Protein AF-A0A5N8YXV0-F1 (afdb_monomer_lite)

Structure (mmCIF, N/CA/C/O backbone):
data_AF-A0A5N8YXV0-F1
#
_entry.id   AF-A0A5N8YXV0-F1
#
loop_
_atom_site.group_PDB
_atom_site.id
_atom_site.type_symbol
_atom_site.label_atom_id
_atom_site.label_alt_id
_atom_site.label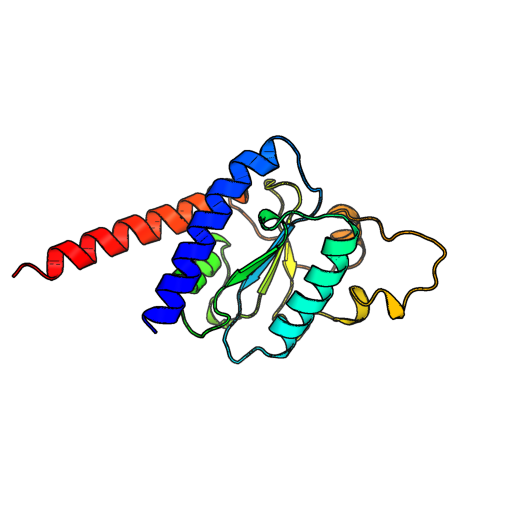_comp_id
_atom_site.label_asym_id
_atom_site.label_entity_id
_atom_site.label_seq_id
_atom_site.pdbx_PDB_ins_code
_atom_site.Cartn_x
_atom_site.Cartn_y
_atom_site.Cartn_z
_atom_site.occupancy
_atom_site.B_iso_or_equiv
_atom_site.auth_seq_id
_atom_site.auth_comp_id
_atom_site.auth_asym_id
_atom_site.auth_atom_id
_atom_site.pdbx_PDB_model_num
ATOM 1 N N . MET A 1 1 ? 22.202 0.377 0.403 1.00 57.47 1 MET A N 1
ATOM 2 C CA . MET A 1 1 ? 21.383 -0.497 1.280 1.00 57.47 1 MET A CA 1
ATOM 3 C C . MET A 1 1 ? 20.946 0.213 2.563 1.00 57.47 1 MET A C 1
ATOM 5 O O . MET A 1 1 ? 19.764 0.186 2.864 1.00 57.47 1 MET A O 1
ATOM 9 N N . VAL A 1 2 ? 21.846 0.886 3.300 1.00 72.75 2 VAL A N 1
ATOM 10 C CA . VAL A 1 2 ? 21.478 1.628 4.530 1.00 72.75 2 VAL A CA 1
ATOM 11 C C . VAL A 1 2 ? 20.529 2.801 4.242 1.00 72.75 2 VAL A C 1
ATOM 13 O O . VAL A 1 2 ? 19.517 2.938 4.919 1.00 72.75 2 VAL A O 1
ATOM 16 N N . GLU A 1 3 ? 20.796 3.585 3.195 1.00 81.88 3 GLU A N 1
ATOM 17 C CA . GLU A 1 3 ? 19.982 4.760 2.838 1.00 81.88 3 GLU A CA 1
ATOM 18 C C . GLU A 1 3 ? 18.549 4.401 2.417 1.00 81.88 3 GLU A C 1
ATOM 20 O O . GLU A 1 3 ? 17.603 5.015 2.900 1.00 81.88 3 GLU A O 1
ATOM 25 N N . ALA A 1 4 ? 18.373 3.359 1.594 1.00 83.81 4 ALA A N 1
ATOM 26 C CA . ALA A 1 4 ? 17.050 2.865 1.199 1.00 83.81 4 ALA A CA 1
ATOM 27 C C . ALA A 1 4 ? 16.217 2.436 2.417 1.00 83.81 4 ALA A C 1
ATOM 29 O O . ALA A 1 4 ? 15.026 2.727 2.497 1.00 83.81 4 ALA A O 1
ATOM 30 N N . ASN A 1 5 ? 16.861 1.794 3.397 1.00 86.94 5 ASN A N 1
ATOM 31 C CA . ASN A 1 5 ? 16.188 1.367 4.613 1.00 86.94 5 ASN A CA 1
ATOM 32 C C . ASN A 1 5 ? 15.789 2.530 5.526 1.00 86.94 5 ASN A C 1
ATOM 34 O O . ASN A 1 5 ? 14.693 2.506 6.074 1.00 86.94 5 ASN A O 1
ATOM 38 N N . ILE A 1 6 ? 16.654 3.536 5.687 1.00 88.19 6 ILE A N 1
ATOM 39 C CA . ILE A 1 6 ? 16.333 4.742 6.468 1.00 88.19 6 ILE A CA 1
ATOM 40 C C . ILE A 1 6 ? 15.167 5.484 5.817 1.00 88.19 6 ILE A C 1
ATOM 42 O O . ILE A 1 6 ? 14.183 5.785 6.483 1.00 88.19 6 ILE A O 1
ATOM 46 N N . HIS A 1 7 ? 15.240 5.698 4.503 1.00 90.56 7 HIS A N 1
ATOM 47 C CA . HIS A 1 7 ? 14.195 6.383 3.754 1.00 90.56 7 HIS A CA 1
ATOM 48 C C . HIS A 1 7 ? 12.832 5.684 3.876 1.00 90.56 7 HIS A C 1
ATOM 50 O O . HIS A 1 7 ? 11.808 6.331 4.102 1.00 90.56 7 HIS A O 1
ATOM 56 N N . ASP A 1 8 ? 12.801 4.358 3.734 1.00 93.25 8 ASP A N 1
ATOM 57 C CA . ASP A 1 8 ? 11.562 3.597 3.884 1.00 93.25 8 ASP A CA 1
ATOM 58 C C . ASP A 1 8 ? 11.071 3.559 5.337 1.00 93.25 8 ASP A C 1
ATOM 60 O O . ASP A 1 8 ? 9.863 3.597 5.563 1.00 93.25 8 ASP A O 1
ATOM 64 N N . LEU A 1 9 ? 11.970 3.550 6.325 1.00 92.12 9 LEU A N 1
ATOM 65 C CA . LEU A 1 9 ? 11.589 3.597 7.737 1.00 92.12 9 LEU A CA 1
ATOM 66 C C . LEU A 1 9 ? 10.961 4.944 8.104 1.00 92.12 9 LEU A C 1
ATOM 68 O O . LEU A 1 9 ? 9.891 4.970 8.710 1.00 92.12 9 LEU A O 1
ATOM 72 N N . ASP A 1 10 ? 11.571 6.054 7.692 1.00 92.81 10 ASP A N 1
ATOM 73 C CA . ASP A 1 10 ? 11.029 7.397 7.923 1.00 92.81 10 ASP A CA 1
ATOM 74 C C . ASP A 1 10 ? 9.647 7.549 7.281 1.00 92.81 10 ASP A C 1
ATOM 76 O O . ASP A 1 10 ? 8.718 8.093 7.886 1.00 92.81 10 ASP A O 1
ATOM 80 N N . LYS A 1 11 ? 9.484 7.006 6.070 1.00 94.50 11 LYS A N 1
ATOM 81 C CA . LYS A 1 11 ? 8.199 6.971 5.370 1.00 94.50 11 LYS A CA 1
ATOM 82 C C . LYS A 1 11 ? 7.164 6.135 6.120 1.00 94.50 11 LYS A C 1
ATOM 84 O O . LYS A 1 11 ? 6.033 6.591 6.261 1.00 94.50 11 LYS A O 1
ATOM 89 N N . LEU A 1 12 ? 7.536 4.955 6.620 1.00 93.88 12 LEU A N 1
ATOM 90 C CA . LEU A 1 12 ? 6.645 4.080 7.386 1.00 93.88 12 LEU A CA 1
ATOM 91 C C . LEU A 1 12 ? 6.187 4.749 8.691 1.00 93.88 12 LEU A C 1
ATOM 93 O O . LEU A 1 12 ? 4.996 4.750 8.995 1.00 93.88 12 LEU A O 1
ATOM 97 N N . LEU A 1 13 ? 7.105 5.385 9.423 1.00 92.31 13 LEU A N 1
ATOM 98 C CA . LEU A 1 13 ? 6.792 6.115 10.657 1.00 92.31 13 LEU A CA 1
ATOM 99 C C . LEU A 1 13 ? 5.916 7.344 10.398 1.00 92.31 13 LEU A C 1
ATOM 101 O O . LEU A 1 13 ? 5.007 7.635 11.175 1.00 92.31 13 LEU A O 1
ATOM 105 N N . LYS A 1 14 ? 6.177 8.082 9.312 1.00 93.38 14 LYS A N 1
ATOM 106 C CA . LYS A 1 14 ? 5.312 9.189 8.892 1.00 93.38 14 LYS A CA 1
ATOM 107 C C . LYS A 1 14 ? 3.917 8.677 8.554 1.00 93.38 14 LYS A C 1
ATOM 109 O O . LYS A 1 14 ? 2.937 9.247 9.020 1.00 93.38 14 LYS A O 1
ATOM 114 N N . TRP A 1 15 ? 3.841 7.600 7.779 1.00 93.38 15 TRP A N 1
ATOM 115 C CA . TRP A 1 15 ? 2.576 7.017 7.372 1.00 93.38 15 TRP A CA 1
ATOM 116 C C . TRP A 1 15 ? 1.748 6.587 8.580 1.00 93.38 15 TRP A C 1
ATOM 118 O O . TRP A 1 15 ? 0.612 7.029 8.693 1.00 93.38 15 TRP A O 1
ATOM 128 N N . GLN A 1 16 ? 2.336 5.860 9.538 1.00 90.88 16 GLN A N 1
ATOM 129 C CA . GLN A 1 16 ? 1.664 5.459 10.781 1.00 90.88 16 GLN A CA 1
ATOM 130 C C . GLN A 1 16 ? 1.020 6.642 11.518 1.00 90.88 16 GLN A C 1
ATOM 132 O O . GLN A 1 16 ? -0.133 6.554 11.927 1.00 90.88 16 GLN A O 1
ATOM 137 N N . LYS A 1 17 ? 1.735 7.766 11.654 1.00 90.50 17 LYS A N 1
ATOM 138 C CA . LYS A 1 17 ? 1.209 8.969 12.327 1.00 90.50 17 LYS A CA 1
ATOM 139 C C . LYS A 1 17 ? 0.003 9.573 11.607 1.00 90.50 17 LYS A C 1
ATOM 141 O O . LYS A 1 17 ? -0.864 10.169 12.244 1.00 90.50 17 LYS A O 1
ATOM 146 N N . GLU A 1 18 ? -0.038 9.462 10.283 1.00 89.88 18 GLU A N 1
ATOM 147 C CA . GLU A 1 18 ? -1.140 9.991 9.483 1.00 89.88 18 GLU A CA 1
ATOM 148 C C . GLU A 1 18 ? -2.373 9.079 9.509 1.00 89.88 18 GLU A C 1
ATOM 150 O O . GLU A 1 18 ? -3.483 9.603 9.448 1.00 89.88 18 GLU A O 1
ATOM 155 N N . ILE A 1 19 ? -2.209 7.763 9.715 1.00 87.88 19 ILE A N 1
ATOM 156 C CA . ILE A 1 19 ? -3.328 6.810 9.860 1.00 87.88 19 ILE A CA 1
ATOM 157 C C . ILE A 1 19 ? -4.285 7.260 10.967 1.00 87.88 19 ILE A C 1
ATOM 159 O O . ILE A 1 19 ? -5.484 7.369 10.732 1.00 87.88 19 ILE A O 1
ATOM 163 N N . ASP A 1 20 ? -3.771 7.602 12.152 1.00 83.69 20 ASP A N 1
ATOM 164 C CA . ASP A 1 20 ? -4.600 8.046 13.286 1.00 83.69 20 ASP A CA 1
ATOM 165 C C . ASP A 1 20 ? -5.391 9.328 12.984 1.0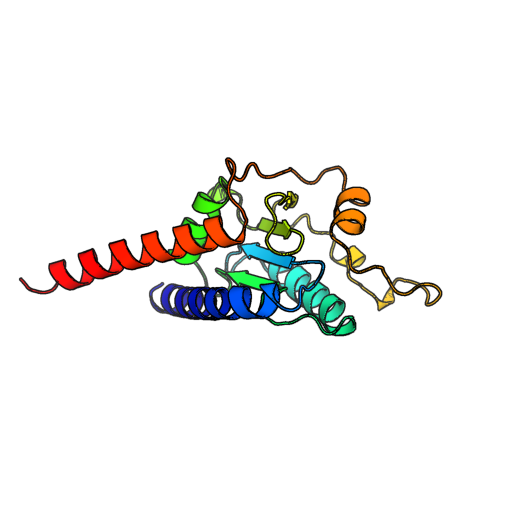0 83.69 20 ASP A C 1
ATOM 167 O O . ASP A 1 20 ? -6.475 9.563 13.528 1.00 83.69 20 ASP A O 1
ATOM 171 N N . THR A 1 21 ? -4.835 10.187 12.128 1.00 85.12 21 THR A N 1
ATOM 172 C CA . THR A 1 21 ? -5.498 11.417 11.688 1.00 85.12 21 THR A CA 1
ATOM 173 C C . THR A 1 21 ? -6.566 11.099 10.650 1.00 85.12 21 THR A C 1
ATOM 175 O O . THR A 1 21 ? -7.690 11.586 10.757 1.00 85.12 21 THR A O 1
ATOM 178 N N . GLU A 1 22 ? -6.250 10.239 9.687 1.00 85.69 22 GLU A N 1
ATOM 179 C CA . GLU A 1 22 ? -7.168 9.838 8.628 1.00 85.69 22 GLU A CA 1
ATOM 180 C C . GLU A 1 22 ? -8.338 8.995 9.144 1.00 85.69 22 GLU A C 1
ATOM 182 O O . GLU A 1 22 ? -9.454 9.144 8.661 1.00 85.69 22 GLU A O 1
ATOM 187 N N . LEU A 1 23 ? -8.154 8.189 10.190 1.00 83.19 23 LEU A N 1
ATOM 188 C CA . LEU A 1 23 ? -9.257 7.460 10.828 1.00 83.19 23 LEU A CA 1
ATOM 189 C C . LEU A 1 23 ? -10.362 8.392 11.365 1.00 83.19 23 LEU A C 1
ATOM 191 O O . LEU A 1 23 ? -11.499 7.953 11.533 1.00 83.19 23 LEU A O 1
ATOM 195 N N . LYS A 1 24 ? -10.066 9.680 11.601 1.00 85.69 24 LYS A N 1
ATOM 196 C CA . LYS A 1 24 ? -11.062 10.700 11.990 1.00 85.69 24 LYS A CA 1
ATOM 197 C C . LYS A 1 24 ? -11.812 11.285 10.795 1.00 85.69 24 LYS A C 1
ATOM 199 O O . LYS A 1 24 ? -12.958 11.701 10.950 1.00 85.69 24 LYS A O 1
ATOM 204 N N . GLN A 1 25 ? -11.177 11.327 9.625 1.00 86.56 25 GLN A N 1
ATOM 205 C CA . GLN A 1 25 ? -11.783 11.753 8.366 1.00 86.56 25 GLN A CA 1
ATOM 206 C C . GLN A 1 25 ? -11.370 10.792 7.239 1.00 86.56 25 GLN A C 1
ATOM 208 O O . GLN A 1 25 ? -10.455 11.094 6.470 1.00 86.56 25 GLN A O 1
ATOM 213 N N . PRO A 1 26 ? -12.031 9.625 7.157 1.00 85.62 26 PRO A N 1
ATOM 214 C CA . PRO A 1 26 ? -11.654 8.560 6.243 1.00 85.62 26 PRO A CA 1
ATOM 215 C C . PRO A 1 26 ? -11.650 8.956 4.773 1.00 85.62 26 PRO A C 1
ATOM 217 O O . PRO A 1 26 ? -12.674 9.391 4.240 1.00 85.62 26 PRO A O 1
ATOM 220 N N . PHE A 1 27 ? -10.545 8.683 4.085 1.00 90.06 27 PHE A N 1
ATOM 221 C CA . PHE A 1 27 ? -10.583 8.519 2.640 1.00 90.06 27 PHE A CA 1
ATOM 222 C C . PHE A 1 27 ? -11.083 7.094 2.296 1.00 90.06 27 PHE A C 1
ATOM 224 O O . PHE A 1 27 ? -10.840 6.146 3.051 1.00 90.06 27 PHE A O 1
ATOM 231 N N . PRO A 1 28 ? -11.838 6.902 1.201 1.00 89.38 28 PRO A N 1
ATOM 232 C CA . PRO A 1 28 ? -12.494 5.621 0.913 1.00 89.38 28 PRO A CA 1
ATOM 233 C C . PRO A 1 28 ? -11.598 4.557 0.255 1.00 89.38 28 PRO A C 1
ATOM 235 O O . PRO A 1 28 ? -12.032 3.408 0.121 1.00 89.38 28 PRO A O 1
ATOM 238 N N . LEU A 1 29 ? -10.388 4.912 -0.191 1.00 90.00 29 LEU A N 1
ATOM 239 C CA . LEU A 1 29 ? -9.516 4.021 -0.959 1.00 90.00 29 LEU A CA 1
ATOM 240 C C . LEU A 1 29 ? -8.036 4.251 -0.657 1.00 90.00 29 LEU A C 1
ATOM 242 O O . LEU A 1 29 ? -7.514 5.343 -0.859 1.00 90.00 29 LEU A O 1
ATOM 246 N N . HIS A 1 30 ? -7.340 3.184 -0.294 1.00 92.44 30 HIS A N 1
ATOM 247 C CA . HIS A 1 30 ? -5.934 3.227 0.075 1.00 92.44 30 HIS A CA 1
ATOM 248 C C . HIS A 1 30 ? -5.116 2.219 -0.701 1.00 92.44 30 HIS A C 1
ATOM 250 O O . HIS A 1 30 ? -5.619 1.148 -1.050 1.00 92.44 30 HIS A O 1
ATOM 256 N N . SER A 1 31 ? -3.832 2.520 -0.901 1.00 92.00 31 SER A N 1
ATOM 257 C CA . SER A 1 31 ? -2.913 1.587 -1.534 1.00 92.00 31 SER A CA 1
ATOM 258 C C . SER A 1 31 ? -1.478 1.643 -1.030 1.00 92.00 31 SER A C 1
ATOM 260 O O . SER A 1 31 ? -0.959 2.694 -0.653 1.00 92.00 31 SER A O 1
ATOM 262 N N . ILE A 1 32 ? -0.822 0.485 -1.093 1.00 93.38 32 ILE A N 1
ATOM 263 C CA . ILE A 1 32 ? 0.606 0.313 -0.835 1.00 93.38 32 ILE A CA 1
ATOM 264 C C . ILE A 1 32 ? 1.240 -0.304 -2.071 1.00 93.38 32 ILE A C 1
ATOM 266 O O . ILE A 1 32 ? 0.808 -1.359 -2.528 1.00 93.38 32 ILE A O 1
ATOM 270 N N . PHE A 1 33 ? 2.310 0.311 -2.556 1.00 93.31 33 PHE A N 1
ATOM 271 C CA . PHE A 1 33 ? 3.189 -0.273 -3.558 1.00 93.31 33 PHE A CA 1
ATOM 272 C C . PHE A 1 33 ? 4.435 -0.815 -2.863 1.00 93.31 33 PHE A C 1
ATOM 274 O O . PHE A 1 33 ? 5.193 -0.067 -2.248 1.00 93.31 33 PHE A O 1
ATOM 281 N N . LEU A 1 34 ? 4.655 -2.120 -2.952 1.00 93.62 34 LEU A N 1
ATOM 282 C CA . LEU A 1 34 ? 5.862 -2.788 -2.473 1.00 93.62 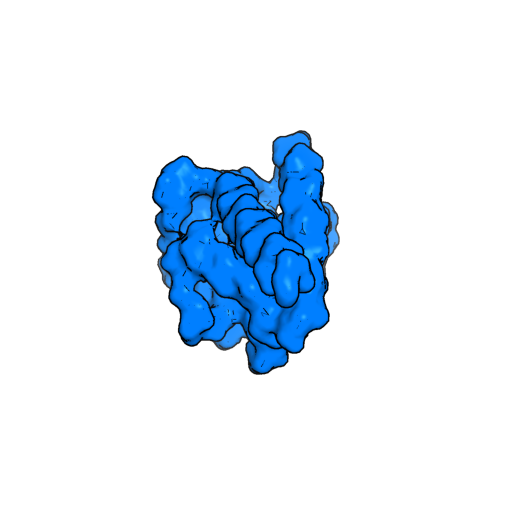34 LEU A CA 1
ATOM 283 C C . LEU A 1 34 ? 6.691 -3.132 -3.704 1.00 93.62 34 LEU A C 1
ATOM 285 O O . LEU A 1 34 ? 6.276 -3.976 -4.490 1.00 93.62 34 LEU A O 1
ATOM 289 N N . VAL A 1 35 ? 7.813 -2.451 -3.927 1.00 92.62 35 VAL A N 1
ATOM 290 C CA . VAL A 1 35 ? 8.571 -2.542 -5.186 1.00 92.62 35 VAL A CA 1
ATOM 291 C C . VAL A 1 35 ? 10.069 -2.699 -4.940 1.00 92.62 35 VAL A C 1
ATOM 293 O O . VAL A 1 35 ? 10.542 -2.607 -3.813 1.00 92.62 35 VAL A O 1
ATOM 296 N N . THR A 1 36 ? 10.824 -2.890 -6.016 1.00 90.44 36 THR A N 1
ATOM 297 C CA . THR A 1 36 ? 12.271 -2.654 -6.078 1.00 90.44 36 THR A CA 1
ATOM 298 C C . THR A 1 36 ? 12.575 -1.447 -6.972 1.00 90.44 36 THR A C 1
ATOM 300 O O . THR A 1 36 ? 11.704 -0.927 -7.681 1.00 90.44 36 THR A O 1
ATOM 303 N N . ASP A 1 37 ? 13.828 -1.005 -6.974 1.00 89.12 37 ASP A N 1
ATOM 304 C CA . ASP A 1 37 ? 14.361 0.003 -7.896 1.00 89.12 37 ASP A CA 1
ATOM 305 C C . ASP A 1 37 ? 14.318 -0.440 -9.367 1.00 89.12 37 ASP A C 1
ATOM 307 O O . ASP A 1 37 ? 14.288 0.400 -10.264 1.00 89.12 37 ASP A O 1
ATOM 311 N N . LEU A 1 38 ? 14.248 -1.748 -9.626 1.00 88.38 38 LEU A N 1
ATOM 312 C CA . LEU A 1 38 ? 14.205 -2.315 -10.976 1.00 88.38 38 LEU A CA 1
ATOM 313 C C . LEU A 1 38 ? 12.792 -2.343 -11.581 1.00 88.38 38 LEU A C 1
ATOM 315 O O . LEU A 1 38 ? 12.632 -2.559 -12.783 1.00 88.38 38 LEU A O 1
ATOM 319 N N . ASN A 1 39 ? 11.744 -2.125 -10.781 1.00 88.06 39 ASN A N 1
ATOM 320 C CA . ASN A 1 39 ? 10.356 -2.271 -11.225 1.00 88.06 39 ASN A CA 1
ATOM 321 C C . ASN A 1 39 ? 9.793 -0.988 -11.864 1.00 88.06 39 ASN A C 1
ATOM 323 O O . ASN A 1 39 ? 8.834 -0.406 -11.360 1.00 88.06 39 ASN A O 1
ATOM 327 N N . ALA A 1 40 ? 10.352 -0.547 -12.995 1.00 86.75 40 ALA A N 1
ATOM 328 C CA . ALA A 1 40 ? 9.964 0.713 -13.645 1.00 86.75 40 ALA A CA 1
ATOM 329 C C . ALA A 1 40 ? 8.452 0.835 -13.939 1.00 86.75 40 ALA A C 1
ATOM 331 O O . ALA A 1 40 ? 7.873 1.903 -13.746 1.00 86.75 40 ALA A O 1
ATOM 332 N N . GLN A 1 41 ? 7.795 -0.257 -14.346 1.00 84.12 41 GLN A N 1
ATOM 333 C CA . GLN A 1 41 ? 6.347 -0.278 -14.599 1.00 84.12 41 GLN A CA 1
ATOM 334 C C . GLN A 1 41 ? 5.529 -0.040 -13.322 1.00 84.12 41 GLN A C 1
ATOM 336 O O . GLN A 1 41 ? 4.582 0.740 -13.334 1.00 84.12 41 GLN A O 1
ATOM 341 N N . ALA A 1 42 ? 5.948 -0.624 -12.196 1.00 86.56 42 ALA A N 1
ATOM 342 C CA . ALA A 1 42 ? 5.307 -0.420 -10.899 1.00 86.56 42 ALA A CA 1
ATOM 343 C C . ALA A 1 42 ? 5.404 1.039 -10.431 1.00 86.56 42 ALA A C 1
ATOM 345 O O . ALA A 1 42 ? 4.455 1.592 -9.875 1.00 86.56 42 ALA A O 1
ATOM 346 N N . HIS A 1 43 ? 6.551 1.679 -10.681 1.00 89.12 43 HIS A N 1
ATOM 347 C CA . HIS A 1 43 ? 6.748 3.098 -10.380 1.00 89.12 43 HIS A CA 1
ATOM 348 C C . HIS A 1 43 ? 5.851 3.981 -11.247 1.00 89.12 43 HIS A C 1
ATOM 350 O O . HIS A 1 43 ? 5.333 4.985 -10.761 1.00 89.12 43 HIS A O 1
ATOM 356 N N . GLU A 1 44 ? 5.643 3.616 -12.512 1.00 87.50 44 GLU A N 1
ATOM 357 C CA . GLU A 1 44 ? 4.741 4.353 -13.396 1.00 87.50 44 GLU A CA 1
ATOM 358 C C . GLU A 1 44 ? 3.274 4.183 -12.989 1.00 87.50 44 GLU A C 1
ATOM 360 O O . GLU A 1 44 ? 2.559 5.175 -12.849 1.00 87.50 44 GLU A O 1
ATOM 365 N N . ALA A 1 45 ? 2.847 2.957 -12.674 1.00 85.81 45 ALA A N 1
ATOM 366 C CA . ALA A 1 45 ? 1.519 2.692 -12.125 1.00 85.81 45 ALA A CA 1
ATOM 367 C C . ALA A 1 45 ? 1.265 3.494 -10.836 1.00 85.81 45 ALA A C 1
ATOM 369 O O . ALA A 1 45 ? 0.211 4.113 -10.692 1.00 85.81 45 ALA A O 1
ATOM 370 N N . PHE A 1 46 ? 2.255 3.571 -9.936 1.00 90.38 46 PHE A N 1
ATOM 371 C CA . PHE A 1 46 ? 2.181 4.421 -8.746 1.00 90.38 46 PHE A CA 1
ATOM 372 C C . PHE A 1 46 ? 1.964 5.900 -9.099 1.00 90.38 46 PHE A C 1
ATOM 374 O O . PHE A 1 46 ? 1.130 6.564 -8.484 1.00 90.38 46 PHE A O 1
ATOM 381 N N . ARG A 1 47 ? 2.689 6.441 -10.089 1.00 90.75 47 ARG A N 1
ATOM 382 C CA . ARG A 1 47 ? 2.544 7.850 -10.506 1.00 90.75 47 ARG A CA 1
ATOM 383 C C . ARG A 1 47 ? 1.162 8.133 -11.078 1.00 90.75 47 ARG A C 1
ATOM 385 O O . ARG A 1 47 ? 0.554 9.131 -10.694 1.00 90.75 47 ARG A O 1
ATOM 392 N N . LEU A 1 48 ? 0.669 7.265 -11.957 1.00 87.62 48 LEU A N 1
ATOM 393 C CA . LEU A 1 48 ? -0.660 7.400 -12.551 1.00 87.62 48 LEU A CA 1
ATOM 394 C C . LEU A 1 48 ? -1.745 7.315 -11.485 1.00 87.62 48 LEU A C 1
ATOM 396 O O . LEU A 1 48 ? -2.630 8.169 -11.437 1.00 87.62 48 LEU A O 1
ATOM 400 N N . PHE A 1 49 ? -1.632 6.357 -10.566 1.00 87.75 49 PHE A N 1
ATOM 401 C CA . PHE A 1 49 ? -2.612 6.219 -9.502 1.00 87.75 49 PHE A CA 1
ATOM 402 C C . PHE A 1 49 ? -2.569 7.385 -8.512 1.00 87.75 49 PHE A C 1
ATOM 404 O O . PHE A 1 49 ? -3.614 7.866 -8.082 1.00 87.75 49 PHE A O 1
ATOM 411 N N . ARG A 1 50 ? -1.381 7.925 -8.216 1.00 91.56 50 ARG A N 1
ATOM 412 C CA . ARG A 1 50 ? -1.237 9.154 -7.426 1.00 91.56 50 ARG A CA 1
ATOM 413 C C . ARG A 1 50 ? -1.934 10.339 -8.085 1.00 91.56 50 ARG A C 1
ATOM 415 O O . ARG A 1 50 ? -2.626 11.085 -7.402 1.00 91.56 50 ARG A O 1
ATOM 422 N N . ASN A 1 51 ? -1.758 10.515 -9.394 1.00 88.69 51 ASN A N 1
ATOM 423 C CA . ASN A 1 51 ? -2.414 11.592 -10.136 1.00 88.69 51 ASN A CA 1
ATOM 424 C C . ASN A 1 51 ? -3.939 11.420 -10.125 1.00 88.69 51 ASN A C 1
ATOM 426 O O . ASN A 1 51 ? -4.668 12.391 -9.935 1.00 88.69 51 ASN A O 1
ATOM 430 N N . TRP A 1 52 ? -4.412 10.182 -10.263 1.00 86.25 52 TRP A N 1
ATOM 431 C CA . TRP A 1 52 ? -5.828 9.850 -10.166 1.00 86.25 52 TRP A CA 1
ATOM 432 C C . TRP A 1 52 ? -6.391 10.143 -8.765 1.00 86.25 52 TRP A C 1
ATOM 434 O O . TRP A 1 52 ? -7.426 10.788 -8.648 1.00 86.25 52 TRP A O 1
ATOM 444 N N . LEU A 1 53 ? -5.688 9.767 -7.693 1.00 89.00 53 LEU A N 1
ATOM 445 C CA . LEU A 1 53 ? -6.089 10.042 -6.307 1.00 89.00 53 LEU A CA 1
ATOM 446 C C . LEU A 1 53 ? -6.056 11.536 -5.955 1.00 89.00 53 LEU A C 1
ATOM 448 O O . LEU A 1 53 ? -6.901 12.011 -5.193 1.00 89.00 53 LEU A O 1
ATOM 452 N N . ALA A 1 54 ? -5.126 12.296 -6.536 1.00 88.81 54 ALA A N 1
ATOM 453 C CA . ALA A 1 54 ? -5.048 13.743 -6.351 1.00 88.81 54 ALA A CA 1
ATOM 454 C C . ALA A 1 54 ? -6.321 14.458 -6.833 1.00 88.81 54 ALA A C 1
ATOM 456 O O . ALA A 1 54 ? -6.735 15.437 -6.217 1.00 88.81 54 ALA A O 1
ATOM 457 N N . TYR A 1 55 ? -6.992 13.929 -7.864 1.00 86.88 55 TYR A N 1
ATOM 458 C CA . TYR A 1 55 ? -8.290 14.434 -8.322 1.00 86.88 55 TYR A CA 1
ATOM 459 C C . TYR A 1 55 ? -9.367 14.403 -7.221 1.00 86.88 55 TYR A C 1
ATOM 461 O O . TYR A 1 55 ? -10.259 15.247 -7.189 1.00 86.88 55 TYR A O 1
ATOM 469 N N . PHE A 1 56 ? -9.260 13.458 -6.285 1.00 87.75 56 PHE A N 1
ATOM 470 C CA . PHE A 1 56 ? -10.182 13.286 -5.160 1.00 87.75 56 PHE A CA 1
ATOM 471 C C . PHE A 1 56 ? -9.686 13.932 -3.861 1.00 87.75 56 PHE A C 1
ATOM 473 O O . PHE A 1 56 ? -10.294 13.717 -2.815 1.00 87.75 56 PHE A O 1
ATOM 480 N N . ASN A 1 57 ? -8.606 14.721 -3.903 1.00 89.94 57 ASN A N 1
ATOM 481 C CA . ASN A 1 57 ? -7.944 15.281 -2.719 1.00 89.94 57 ASN A CA 1
ATOM 482 C C . ASN A 1 57 ? -7.507 14.210 -1.703 1.00 89.94 57 ASN A C 1
ATOM 484 O O . ASN A 1 57 ? -7.636 14.408 -0.494 1.00 89.94 57 ASN A O 1
ATOM 488 N N . ALA A 1 58 ? -7.005 13.068 -2.185 1.00 90.88 58 ALA A N 1
ATOM 489 C CA . ALA A 1 58 ? -6.520 12.014 -1.302 1.00 90.88 58 ALA A CA 1
ATOM 490 C C . ALA A 1 58 ? -5.336 12.500 -0.435 1.00 90.88 58 ALA A C 1
ATOM 492 O O . ALA A 1 58 ? -4.409 13.126 -0.969 1.00 90.88 58 ALA A O 1
ATOM 493 N N . PRO A 1 59 ? -5.324 12.216 0.881 1.00 90.94 59 PRO A N 1
ATOM 494 C CA . PRO A 1 59 ? -4.171 12.488 1.733 1.00 90.94 59 PRO A CA 1
ATOM 495 C C . PRO A 1 59 ? -2.975 11.590 1.379 1.00 90.94 59 PRO A C 1
ATOM 497 O O . PRO A 1 59 ? -3.100 10.582 0.683 1.00 90.94 59 PRO A O 1
ATOM 500 N N . PHE A 1 60 ? -1.788 11.937 1.891 1.00 87.31 60 PHE A N 1
ATOM 501 C CA . PHE A 1 60 ? -0.573 11.134 1.691 1.00 87.31 60 PHE A CA 1
ATOM 502 C C . PHE A 1 60 ? -0.754 9.691 2.180 1.00 87.31 60 PHE A C 1
ATOM 504 O O . PHE A 1 60 ? -0.313 8.752 1.520 1.00 87.31 60 PHE A O 1
ATOM 511 N N . SER A 1 61 ? -1.446 9.505 3.301 1.00 90.00 61 SER A N 1
ATOM 512 C CA . SER A 1 61 ? -1.721 8.197 3.886 1.00 90.00 61 SER A CA 1
ATOM 513 C C . SER A 1 61 ? -2.553 7.264 2.998 1.00 90.00 61 SER A C 1
ATOM 515 O O . SER A 1 61 ? -2.451 6.044 3.159 1.00 90.00 61 SER A O 1
ATOM 517 N N . SER A 1 62 ? -3.269 7.794 2.000 1.00 91.62 62 SER A N 1
ATOM 518 C CA . SER A 1 62 ? -4.011 6.999 1.015 1.00 91.62 62 SER A CA 1
ATOM 519 C C . SER A 1 62 ? -3.133 6.302 -0.023 1.00 91.62 62 SER A C 1
ATOM 521 O O . SER A 1 62 ? -3.590 5.346 -0.647 1.00 91.62 62 SER A O 1
ATOM 523 N N . LEU A 1 63 ? -1.884 6.726 -0.232 1.00 93.81 63 LEU A N 1
ATOM 524 C CA . LEU A 1 63 ? -1.003 6.081 -1.205 1.00 93.81 63 LEU A CA 1
ATOM 525 C C . LEU A 1 63 ? 0.470 6.179 -0.807 1.00 93.81 63 LEU A C 1
ATOM 527 O O . LEU A 1 63 ? 1.079 7.249 -0.833 1.00 93.81 63 LEU A O 1
ATOM 531 N N . VAL A 1 64 ? 1.079 5.023 -0.553 1.00 95.25 64 VAL A N 1
ATOM 532 C CA . VAL A 1 64 ? 2.499 4.907 -0.203 1.00 95.25 64 VAL A CA 1
ATOM 533 C C . VAL A 1 64 ? 3.218 3.895 -1.091 1.00 95.25 64 VAL A C 1
ATOM 535 O O . VAL A 1 64 ? 2.617 2.972 -1.632 1.00 95.25 64 VAL A O 1
ATOM 538 N N . ILE A 1 65 ? 4.529 4.072 -1.244 1.00 95.00 65 ILE A N 1
ATOM 539 C CA . ILE A 1 65 ? 5.417 3.175 -1.994 1.00 95.00 65 ILE A CA 1
ATOM 540 C C . ILE A 1 65 ? 6.661 2.871 -1.162 1.00 95.00 65 ILE A C 1
ATOM 542 O O . ILE A 1 65 ? 7.209 3.791 -0.562 1.00 95.00 65 ILE A O 1
ATOM 546 N N . PHE A 1 66 ? 7.136 1.630 -1.143 1.00 95.44 66 PHE A N 1
ATOM 547 C CA . PHE A 1 66 ? 8.340 1.188 -0.425 1.00 95.44 66 PHE A CA 1
ATOM 548 C C . PHE A 1 66 ? 9.275 0.416 -1.357 1.00 95.44 66 PHE A C 1
ATOM 550 O O . PHE A 1 66 ? 8.816 -0.221 -2.301 1.00 95.44 66 PHE A O 1
ATOM 557 N N . GLY A 1 67 ? 10.584 0.489 -1.106 1.00 93.25 67 GLY A N 1
ATOM 558 C CA . GLY A 1 67 ? 11.620 -0.183 -1.899 1.00 93.25 67 GLY A CA 1
ATOM 559 C C . GLY A 1 67 ? 11.981 0.509 -3.220 1.00 93.25 67 GLY A C 1
ATOM 560 O O . GLY A 1 67 ? 12.755 -0.019 -4.014 1.00 93.25 67 GLY A O 1
ATOM 561 N N . GLN A 1 68 ? 11.489 1.734 -3.450 1.00 91.69 68 GLN A N 1
ATOM 562 C CA . GLN A 1 68 ? 11.751 2.510 -4.675 1.00 91.69 68 GLN A CA 1
ATOM 563 C C . GLN A 1 68 ? 13.239 2.857 -4.902 1.00 91.69 68 GLN A C 1
ATOM 565 O O . GLN A 1 68 ? 13.617 3.256 -6.000 1.00 91.69 68 GLN A O 1
ATOM 570 N N . HIS A 1 69 ? 14.073 2.742 -3.864 1.00 89.56 69 HIS A N 1
ATOM 571 C CA . HIS A 1 69 ? 15.514 3.022 -3.897 1.00 89.56 69 HIS A CA 1
ATOM 572 C C . HIS A 1 69 ? 16.362 1.758 -3.660 1.00 89.56 69 HIS A C 1
ATOM 574 O O . HIS A 1 69 ? 17.521 1.850 -3.253 1.00 89.56 69 HIS A O 1
ATOM 580 N N . GLY A 1 70 ? 15.773 0.579 -3.880 1.00 86.44 70 GLY A N 1
ATOM 581 C CA . GLY A 1 70 ? 16.412 -0.723 -3.714 1.00 86.44 70 GLY A CA 1
ATOM 582 C C . GLY A 1 70 ? 15.980 -1.443 -2.439 1.00 86.44 70 GLY A C 1
ATOM 583 O O . GLY A 1 70 ? 15.084 -1.001 -1.719 1.00 86.44 70 GLY A O 1
ATOM 584 N N . ALA A 1 71 ? 16.624 -2.580 -2.164 1.00 83.44 71 ALA A N 1
ATOM 585 C CA . ALA A 1 71 ? 16.259 -3.459 -1.055 1.00 83.44 71 ALA A CA 1
ATOM 586 C C . ALA A 1 71 ? 16.289 -2.741 0.310 1.00 83.44 71 ALA A C 1
ATOM 588 O O . ALA A 1 71 ? 17.311 -2.167 0.706 1.00 83.44 71 ALA A O 1
ATOM 589 N N . SER A 1 72 ? 15.181 -2.841 1.048 1.00 90.06 72 SER A N 1
ATOM 590 C CA . SER A 1 72 ? 15.034 -2.360 2.422 1.00 90.06 72 SER A CA 1
ATOM 591 C C . SER A 1 72 ? 14.473 -3.460 3.329 1.00 90.06 72 SER A C 1
ATOM 593 O O . SER A 1 72 ? 13.724 -4.338 2.897 1.00 90.06 72 SER A O 1
ATOM 595 N N . GLN A 1 73 ? 14.845 -3.429 4.609 1.00 90.44 73 GLN A N 1
ATOM 596 C CA . GLN A 1 73 ? 14.272 -4.319 5.620 1.00 90.44 73 GLN A CA 1
ATOM 597 C C . GLN A 1 73 ? 12.785 -4.009 5.823 1.00 90.44 73 GLN A C 1
ATOM 599 O O . GLN A 1 73 ? 11.992 -4.931 5.978 1.00 90.44 73 GLN A O 1
ATOM 604 N N . VAL A 1 74 ? 12.410 -2.730 5.731 1.00 92.06 74 VAL A N 1
ATOM 605 C CA . VAL A 1 74 ? 11.017 -2.272 5.786 1.00 92.06 74 VAL A CA 1
ATOM 606 C C . VAL A 1 74 ? 10.160 -2.929 4.704 1.00 92.06 74 VAL A C 1
ATOM 608 O O . VAL A 1 74 ? 9.090 -3.445 5.016 1.00 92.06 74 VAL A O 1
ATOM 611 N N . LEU A 1 75 ? 10.639 -2.978 3.454 1.00 93.25 75 LEU A N 1
ATOM 612 C CA . LEU A 1 75 ? 9.965 -3.700 2.373 1.00 93.25 75 LEU A CA 1
ATOM 613 C C . LEU A 1 75 ? 9.748 -5.171 2.745 1.00 93.25 75 LEU A C 1
ATOM 615 O O . LEU A 1 75 ? 8.627 -5.664 2.656 1.00 93.25 75 LEU A O 1
ATOM 619 N N . ALA A 1 76 ? 10.803 -5.864 3.184 1.00 92.12 76 ALA A N 1
ATOM 620 C CA . ALA A 1 76 ? 10.723 -7.280 3.539 1.00 92.12 76 ALA A CA 1
ATOM 621 C C . ALA A 1 76 ? 9.746 -7.545 4.698 1.00 92.12 76 ALA A C 1
ATOM 623 O O . ALA A 1 76 ? 9.005 -8.528 4.673 1.00 92.12 76 ALA A O 1
ATOM 624 N N . ASP A 1 77 ? 9.724 -6.660 5.693 1.00 92.12 77 ASP A N 1
ATOM 625 C CA . ASP A 1 77 ? 8.845 -6.783 6.852 1.00 92.12 77 ASP A CA 1
ATOM 626 C C . ASP A 1 77 ? 7.386 -6.507 6.486 1.00 92.12 77 ASP A C 1
ATOM 628 O O . ASP A 1 77 ? 6.516 -7.252 6.926 1.00 92.12 77 ASP A O 1
ATOM 632 N N . LEU A 1 78 ? 7.112 -5.514 5.632 1.00 92.75 78 LEU A N 1
ATOM 633 C CA . LEU A 1 78 ? 5.765 -5.260 5.114 1.00 92.75 78 LEU A CA 1
ATOM 634 C C . LEU A 1 78 ? 5.265 -6.430 4.264 1.00 92.75 78 LEU A C 1
ATOM 636 O O . LEU A 1 78 ? 4.166 -6.918 4.507 1.00 92.75 78 LEU A O 1
ATOM 640 N N . VAL A 1 79 ? 6.075 -6.939 3.328 1.00 91.75 79 VAL A N 1
ATOM 641 C CA . VAL A 1 79 ? 5.733 -8.137 2.536 1.00 91.75 79 VAL A CA 1
ATOM 642 C C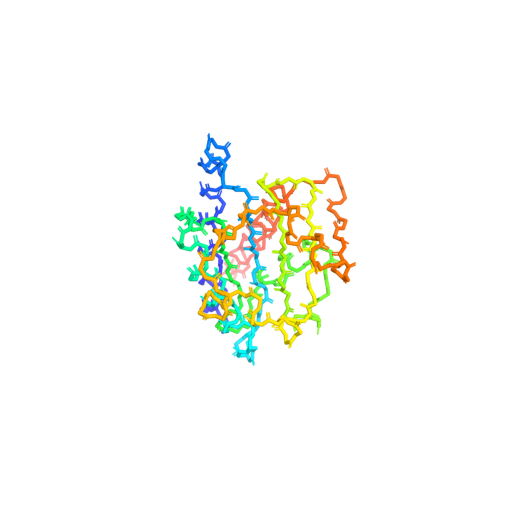 . VAL A 1 79 ? 5.348 -9.287 3.472 1.00 91.75 79 VAL A C 1
ATOM 644 O O . VAL A 1 79 ? 4.278 -9.876 3.318 1.00 91.75 79 VAL A O 1
ATOM 647 N N . LYS A 1 80 ? 6.165 -9.562 4.493 1.00 90.50 80 LYS A N 1
ATOM 648 C CA . LYS A 1 80 ? 5.876 -10.612 5.475 1.00 90.50 80 LYS A CA 1
ATOM 649 C C . LYS A 1 80 ? 4.609 -10.328 6.289 1.00 90.50 80 LYS A C 1
ATOM 651 O O . LYS A 1 80 ? 3.839 -11.252 6.539 1.00 90.50 80 LYS A O 1
ATOM 656 N N . ALA A 1 81 ? 4.394 -9.087 6.721 1.00 90.44 81 ALA A N 1
ATOM 657 C CA . ALA A 1 81 ? 3.250 -8.697 7.544 1.00 90.44 81 ALA A CA 1
ATOM 658 C C . ALA A 1 81 ? 1.916 -8.866 6.796 1.00 90.44 81 ALA A C 1
ATOM 660 O O . ALA A 1 81 ? 0.925 -9.271 7.399 1.00 90.44 81 ALA A O 1
ATOM 661 N N . PHE A 1 82 ? 1.914 -8.651 5.478 1.00 89.25 82 PHE A N 1
ATOM 662 C CA . PHE A 1 82 ? 0.778 -8.940 4.599 1.00 89.25 82 PHE A CA 1
ATOM 663 C C . PHE A 1 82 ? 0.694 -10.411 4.152 1.00 89.25 82 PHE A C 1
ATOM 665 O O . PHE A 1 82 ? -0.133 -10.739 3.310 1.00 89.25 82 PHE A O 1
ATOM 672 N N . GLY A 1 83 ? 1.531 -11.312 4.678 1.00 88.56 83 GLY A N 1
ATOM 673 C CA . GLY A 1 83 ? 1.513 -12.729 4.297 1.00 88.56 83 GLY A CA 1
ATOM 674 C C . GLY A 1 83 ? 1.933 -12.991 2.846 1.00 88.56 83 GLY A C 1
ATOM 675 O O . GLY A 1 83 ? 1.559 -14.011 2.274 1.00 88.56 83 GLY A O 1
ATOM 676 N N . LEU A 1 84 ? 2.689 -12.071 2.244 1.00 88.50 84 LEU A N 1
ATOM 677 C CA . LEU A 1 84 ? 3.152 -12.142 0.860 1.00 88.50 84 LEU A CA 1
ATOM 678 C C . LEU A 1 84 ? 4.557 -12.758 0.772 1.00 88.50 84 LEU A C 1
ATOM 680 O O . LEU A 1 84 ? 5.265 -12.908 1.773 1.00 88.50 84 LEU A O 1
ATOM 684 N N . ASN A 1 85 ? 4.987 -13.090 -0.444 1.00 89.00 85 ASN A N 1
ATOM 685 C CA . ASN A 1 85 ? 6.314 -13.635 -0.709 1.00 89.00 85 ASN A CA 1
ATOM 686 C C . ASN A 1 85 ? 7.231 -12.557 -1.299 1.00 89.00 85 ASN A C 1
ATOM 688 O O . ASN A 1 85 ? 6.927 -11.945 -2.316 1.00 89.00 85 ASN A O 1
ATOM 692 N N . ILE A 1 86 ? 8.395 -12.339 -0.685 1.00 89.69 86 ILE A N 1
ATOM 693 C CA . ILE A 1 86 ? 9.345 -11.302 -1.118 1.00 89.69 86 ILE A CA 1
ATOM 694 C C . ILE A 1 86 ? 9.868 -11.527 -2.544 1.00 89.69 86 ILE A C 1
ATOM 696 O O . ILE A 1 86 ? 10.243 -10.567 -3.212 1.00 89.69 86 ILE A O 1
ATOM 700 N N . LEU A 1 87 ? 9.879 -12.778 -3.015 1.00 88.44 87 LEU A N 1
ATOM 701 C CA . LEU A 1 87 ? 10.332 -13.137 -4.362 1.00 88.44 87 LEU A CA 1
ATOM 702 C C . LEU A 1 87 ? 9.350 -12.717 -5.463 1.00 88.44 87 LEU A C 1
ATOM 704 O O . LEU A 1 87 ? 9.744 -12.642 -6.622 1.00 88.44 87 LEU A O 1
ATOM 708 N N . ASP A 1 88 ? 8.108 -12.415 -5.091 1.00 87.00 88 ASP A N 1
ATOM 709 C CA . ASP A 1 88 ? 7.023 -12.067 -6.008 1.00 87.00 88 ASP A CA 1
ATOM 710 C C . ASP A 1 88 ? 6.774 -10.544 -6.059 1.00 87.00 88 ASP A C 1
ATOM 712 O O . ASP A 1 88 ? 5.853 -10.083 -6.734 1.00 87.00 88 ASP A O 1
ATOM 716 N N . VAL A 1 89 ? 7.596 -9.742 -5.362 1.00 87.94 89 VAL A N 1
ATOM 717 C CA . VAL A 1 89 ? 7.623 -8.277 -5.516 1.00 87.94 89 VAL A CA 1
ATOM 718 C C . VAL A 1 89 ? 7.860 -7.943 -6.998 1.00 87.94 89 VAL A C 1
ATOM 720 O O . VAL A 1 89 ? 8.792 -8.482 -7.601 1.00 87.94 89 VAL A O 1
ATOM 723 N N . PRO A 1 90 ? 7.068 -7.034 -7.601 1.00 89.81 90 PRO A N 1
ATOM 724 C CA . PRO A 1 90 ? 6.344 -5.950 -6.931 1.00 89.81 90 PRO A CA 1
ATOM 725 C C . PRO A 1 90 ? 4.871 -6.225 -6.602 1.00 89.81 90 PRO A C 1
ATOM 727 O O . PRO A 1 90 ? 4.168 -6.800 -7.404 1.00 89.81 90 PRO A O 1
ATOM 730 N N . TYR A 1 91 ? 4.341 -5.707 -5.496 1.00 88.62 91 TYR A N 1
ATOM 731 C CA . TYR A 1 91 ? 2.912 -5.792 -5.171 1.00 88.62 91 TYR A CA 1
ATOM 732 C C . TYR A 1 91 ? 2.243 -4.425 -5.148 1.00 88.62 91 TYR A C 1
ATOM 734 O O . TYR A 1 91 ? 2.835 -3.440 -4.705 1.00 88.62 91 TYR A O 1
ATOM 742 N N . MET A 1 92 ? 0.970 -4.397 -5.535 1.00 89.81 92 MET A N 1
ATOM 743 C CA . MET A 1 92 ? 0.046 -3.317 -5.203 1.00 89.81 92 MET A CA 1
ATOM 744 C C . MET A 1 92 ? -1.027 -3.886 -4.276 1.00 89.81 92 MET A C 1
ATOM 746 O O . MET A 1 92 ? -1.773 -4.777 -4.66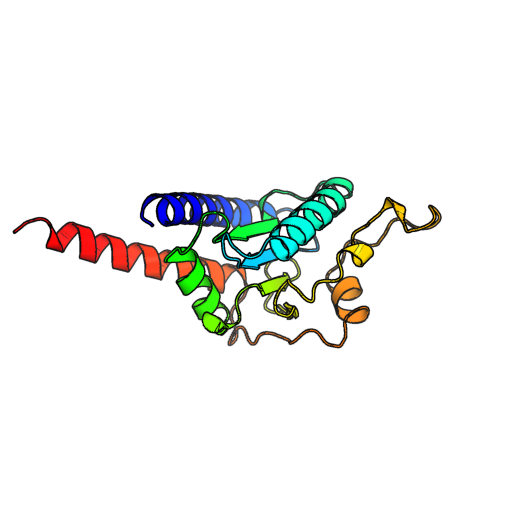0 1.00 89.81 92 MET A O 1
ATOM 750 N N . ILE A 1 93 ? -1.112 -3.378 -3.055 1.00 90.44 93 ILE A N 1
ATOM 751 C CA . ILE A 1 93 ? -2.133 -3.773 -2.082 1.00 90.44 93 ILE A CA 1
ATOM 752 C C . ILE A 1 93 ? -3.180 -2.668 -2.043 1.00 90.44 93 ILE A C 1
ATOM 754 O O . ILE A 1 93 ? -2.817 -1.495 -1.971 1.00 90.44 93 ILE A O 1
ATOM 758 N N . LEU A 1 94 ? -4.458 -3.025 -2.100 1.00 90.12 94 LEU A N 1
ATOM 759 C CA . LEU A 1 94 ? -5.594 -2.111 -2.008 1.00 90.12 94 LEU A CA 1
ATOM 760 C C . LEU A 1 94 ? -6.476 -2.476 -0.824 1.00 90.12 94 LEU A C 1
ATOM 762 O O . LEU A 1 94 ? -6.718 -3.650 -0.549 1.00 90.12 94 LEU A O 1
ATOM 766 N N . PHE A 1 95 ? -6.976 -1.461 -0.136 1.00 90.62 95 PHE A N 1
ATOM 767 C CA . PHE A 1 95 ? -7.874 -1.610 1.006 1.00 90.62 95 PHE A CA 1
ATOM 768 C C . PHE A 1 95 ? -8.756 -0.365 1.135 1.00 90.62 95 PHE A C 1
ATOM 770 O O . PHE A 1 95 ? -8.410 0.710 0.649 1.00 90.62 95 PHE A O 1
ATOM 777 N N . GLY A 1 96 ? -9.934 -0.518 1.738 1.00 86.31 96 GLY A N 1
ATOM 778 C CA . GLY A 1 96 ? -10.717 0.626 2.218 1.00 86.31 96 GLY A CA 1
ATOM 779 C C . GLY A 1 96 ? -10.220 1.049 3.598 1.00 86.31 96 GLY A C 1
ATOM 780 O O . GLY A 1 96 ? -9.441 0.308 4.190 1.00 86.31 96 GLY A O 1
ATOM 781 N N . THR A 1 97 ? -10.690 2.191 4.109 1.00 82.06 97 THR A N 1
ATOM 782 C CA . THR A 1 97 ? -10.293 2.857 5.373 1.00 82.06 97 THR A CA 1
ATOM 783 C C . THR A 1 97 ? -9.721 1.928 6.452 1.00 82.06 97 THR A C 1
ATOM 785 O O . THR A 1 97 ? -10.418 1.528 7.384 1.00 82.06 97 THR A O 1
ATOM 788 N N . TYR A 1 98 ? -8.443 1.577 6.296 1.00 74.25 98 TYR A N 1
ATOM 789 C CA . TYR A 1 98 ? -7.683 0.636 7.122 1.00 74.25 98 TYR A CA 1
ATOM 790 C C . TYR A 1 98 ? -8.478 -0.564 7.658 1.00 74.25 98 TYR A C 1
ATOM 792 O O . TYR A 1 98 ? -8.299 -0.955 8.809 1.00 74.25 98 TYR A O 1
ATOM 800 N N . CYS A 1 99 ? -9.376 -1.139 6.856 1.00 75.12 99 CYS A N 1
ATOM 801 C CA . CYS A 1 99 ? -10.279 -2.186 7.325 1.00 75.12 99 CYS A CA 1
ATOM 802 C C . CYS A 1 99 ? -9.584 -3.558 7.425 1.00 75.12 99 CYS A C 1
ATOM 804 O O . CYS A 1 99 ? -8.382 -3.700 7.202 1.00 75.12 99 CYS A O 1
ATOM 806 N N . ASP A 1 100 ? -10.343 -4.583 7.804 1.00 75.88 100 ASP A N 1
ATOM 807 C CA . ASP A 1 100 ? -9.922 -5.991 7.839 1.00 75.88 100 ASP A CA 1
ATOM 808 C C . ASP A 1 100 ? -9.925 -6.659 6.450 1.00 75.88 100 ASP A C 1
ATOM 810 O O . ASP A 1 100 ? -9.597 -7.838 6.316 1.00 75.88 100 ASP A O 1
ATOM 814 N N . ARG A 1 101 ? -10.285 -5.909 5.399 1.00 75.56 101 ARG A N 1
ATOM 815 C CA . ARG A 1 101 ? -10.323 -6.375 4.011 1.00 75.56 101 ARG A CA 1
ATOM 816 C C . ARG A 1 101 ? -9.260 -5.664 3.189 1.00 75.56 101 ARG A C 1
ATOM 818 O O . ARG A 1 101 ? -9.351 -4.464 2.939 1.00 75.56 101 ARG A O 1
ATOM 825 N N . ALA A 1 102 ? -8.297 -6.439 2.713 1.00 78.88 102 ALA A N 1
ATOM 826 C CA . ALA A 1 102 ? -7.331 -6.008 1.720 1.00 78.88 102 ALA A CA 1
ATOM 827 C C . ALA A 1 102 ? -7.289 -7.011 0.566 1.00 78.88 102 ALA A C 1
ATOM 829 O O . ALA A 1 102 ? -7.497 -8.214 0.745 1.00 78.88 102 ALA A O 1
ATOM 830 N N . VAL A 1 103 ? -6.987 -6.509 -0.621 1.00 76.75 103 VAL A N 1
ATOM 831 C CA . VAL A 1 103 ? -6.664 -7.315 -1.798 1.00 76.75 103 VAL A CA 1
ATOM 832 C C . VAL A 1 103 ? -5.246 -6.983 -2.233 1.00 76.75 103 VAL A C 1
ATOM 834 O O . VAL A 1 103 ? -4.845 -5.820 -2.243 1.00 76.75 103 VAL A O 1
ATOM 837 N N . ALA A 1 104 ? -4.481 -8.006 -2.588 1.00 75.75 104 ALA A N 1
ATOM 838 C CA . ALA A 1 104 ? -3.228 -7.858 -3.300 1.00 75.75 104 ALA A CA 1
ATOM 839 C C . ALA A 1 104 ? -3.533 -8.016 -4.783 1.00 75.75 104 ALA A C 1
ATOM 841 O O . ALA A 1 104 ? -4.054 -9.040 -5.238 1.00 75.75 104 ALA A O 1
ATOM 842 N N . CYS A 1 105 ? -3.146 -7.013 -5.548 1.00 68.31 105 CYS A N 1
ATOM 843 C CA . CYS A 1 105 ? -2.873 -7.176 -6.958 1.00 68.31 105 CYS A CA 1
ATOM 844 C C . CYS A 1 105 ? -1.519 -7.875 -7.134 1.00 68.31 105 CYS A C 1
ATOM 846 O O . CYS A 1 105 ? -0.641 -7.795 -6.272 1.00 68.31 105 CYS A O 1
ATOM 848 N N . TYR A 1 106 ? -1.380 -8.528 -8.285 1.00 60.19 106 TYR A N 1
ATOM 849 C CA . TYR A 1 106 ? -0.180 -9.153 -8.839 1.00 60.19 106 TYR A CA 1
ATOM 850 C C . TYR A 1 106 ? 1.123 -8.340 -8.696 1.00 60.19 106 TYR A C 1
ATOM 852 O O . TYR A 1 106 ? 1.097 -7.147 -8.384 1.00 60.19 106 TYR A O 1
ATOM 860 N N . SER A 1 107 ? 2.240 -9.002 -9.052 1.00 56.47 107 SER A N 1
ATOM 861 C CA . SER A 1 107 ? 3.400 -8.392 -9.724 1.00 56.47 107 SER A CA 1
ATOM 862 C C . SER A 1 107 ? 2.957 -7.105 -10.427 1.00 56.47 107 SER A C 1
ATOM 864 O O . SER A 1 107 ? 2.224 -7.173 -11.404 1.00 56.47 107 SER A O 1
ATOM 866 N N . ALA A 1 108 ? 3.329 -5.920 -9.949 1.00 50.44 108 ALA A N 1
ATOM 867 C CA . ALA A 1 108 ? 2.920 -4.642 -10.541 1.00 50.44 108 ALA A CA 1
ATOM 868 C C . ALA A 1 108 ? 3.341 -4.444 -12.021 1.00 50.44 108 ALA A C 1
ATOM 870 O O . ALA A 1 108 ? 2.987 -3.432 -12.618 1.00 50.44 108 ALA A O 1
ATOM 871 N N . ASN A 1 109 ? 4.035 -5.413 -12.632 1.00 49.50 109 ASN A N 1
ATOM 872 C CA . ASN A 1 109 ? 4.179 -5.527 -14.088 1.00 49.50 109 ASN A CA 1
ATOM 873 C C . ASN A 1 109 ? 2.858 -5.909 -14.799 1.00 49.50 109 ASN A C 1
ATOM 875 O O . ASN A 1 109 ? 2.716 -5.680 -15.995 1.00 49.50 109 ASN A O 1
ATOM 879 N N . ASP A 1 110 ? 1.887 -6.458 -14.065 1.00 54.41 110 ASP A N 1
ATOM 880 C CA . ASP A 1 110 ? 0.542 -6.814 -14.537 1.00 54.41 110 ASP A CA 1
ATOM 881 C C . ASP A 1 110 ? -0.506 -5.742 -14.181 1.00 54.41 110 ASP A C 1
ATOM 883 O O . ASP A 1 110 ? -1.695 -5.903 -14.468 1.00 54.41 110 ASP A O 1
ATOM 887 N N . VAL A 1 111 ? -0.098 -4.648 -13.523 1.00 58.50 111 VAL A N 1
ATOM 888 C CA . VAL A 1 111 ? -0.994 -3.519 -13.250 1.00 58.50 111 VAL A CA 1
ATOM 889 C C . VAL A 1 111 ? -1.187 -2.755 -14.553 1.00 58.50 111 VAL A C 1
ATOM 891 O O . VAL A 1 111 ? -0.313 -2.008 -14.992 1.00 58.50 111 VAL A O 1
ATOM 894 N N . ASP A 1 112 ? -2.351 -2.947 -15.170 1.00 62.28 112 ASP A N 1
ATOM 895 C CA . ASP A 1 112 ? -2.761 -2.196 -16.351 1.00 62.28 112 ASP A CA 1
ATOM 896 C C . ASP A 1 112 ? -2.949 -0.713 -15.994 1.00 62.28 112 ASP A C 1
ATOM 898 O O . ASP A 1 112 ? -3.995 -0.268 -15.513 1.00 62.28 112 ASP A O 1
ATOM 902 N N . ALA A 1 113 ? -1.890 0.055 -16.231 1.00 64.62 113 ALA A N 1
ATOM 903 C CA . ALA A 1 113 ? -1.814 1.495 -16.038 1.00 64.62 113 ALA A CA 1
ATOM 904 C C . ALA A 1 113 ? -2.952 2.268 -16.731 1.00 64.62 113 ALA A C 1
ATOM 906 O O . ALA A 1 113 ? -3.356 3.323 -16.233 1.00 64.62 113 ALA A O 1
ATOM 907 N N . SER A 1 114 ? -3.507 1.739 -17.831 1.00 65.19 114 SER A N 1
ATOM 908 C CA . SER A 1 114 ? -4.614 2.377 -18.557 1.00 65.19 114 SER A CA 1
ATOM 909 C C . SER A 1 114 ? -5.874 2.511 -17.700 1.00 65.19 114 SER A C 1
ATOM 911 O O . SER A 1 114 ? -6.680 3.417 -17.907 1.00 65.19 114 SER A O 1
ATOM 913 N N . TYR A 1 115 ? -6.019 1.675 -16.667 1.00 63.50 115 TYR A N 1
ATOM 914 C CA . TYR A 1 115 ? -7.146 1.755 -15.750 1.00 63.50 115 TYR A CA 1
ATOM 915 C C . TYR A 1 115 ? -7.211 3.108 -15.025 1.00 63.50 115 TYR A C 1
ATOM 917 O O . TYR A 1 115 ? -8.312 3.627 -14.809 1.00 63.50 115 TYR A O 1
ATOM 925 N N . PHE A 1 116 ? -6.051 3.676 -14.682 1.00 67.44 116 PHE A N 1
ATOM 926 C CA . PHE A 1 116 ? -5.911 4.944 -13.957 1.00 67.44 116 PHE A CA 1
ATOM 927 C C . PHE A 1 116 ? -5.775 6.157 -14.881 1.00 67.44 116 PHE A C 1
ATOM 929 O O . PHE A 1 116 ? -5.804 7.293 -14.404 1.00 67.44 116 PHE A O 1
ATOM 936 N N . ASP A 1 117 ? -5.622 5.937 -16.187 1.00 67.50 117 ASP A N 1
ATOM 937 C CA . ASP A 1 117 ? -5.457 7.010 -17.156 1.00 67.50 117 ASP A CA 1
ATOM 938 C C . ASP A 1 117 ? -6.786 7.744 -17.388 1.00 67.50 117 ASP A C 1
ATOM 940 O O . ASP A 1 117 ? -7.647 7.327 -18.168 1.00 67.50 117 ASP A O 1
ATOM 944 N N . LEU A 1 118 ? -6.933 8.876 -16.698 1.00 61.12 118 LEU A N 1
ATOM 945 C CA . LEU A 1 118 ? -8.078 9.776 -16.811 1.00 61.12 118 LEU A CA 1
ATOM 946 C C . LEU A 1 118 ? -8.236 10.373 -18.216 1.00 61.12 118 LEU A C 1
ATOM 948 O O . LEU A 1 118 ? -9.347 10.754 -18.572 1.00 61.12 118 LEU A O 1
ATOM 952 N N . SER A 1 119 ? -7.170 10.440 -19.022 1.00 59.66 119 SER A N 1
ATOM 953 C CA . SER A 1 119 ? -7.228 11.015 -20.373 1.00 59.66 119 SER A CA 1
ATOM 954 C C . SER A 1 119 ? -7.939 10.106 -21.382 1.00 59.66 119 SER A C 1
ATOM 956 O O . SER A 1 119 ? -8.452 10.579 -22.395 1.00 59.66 119 SER A O 1
ATOM 958 N N . SER A 1 120 ? -8.027 8.809 -21.078 1.00 54.91 120 SER A N 1
ATOM 959 C CA . SER A 1 120 ? -8.655 7.797 -21.933 1.00 54.91 120 SER A CA 1
ATOM 960 C C . SER A 1 120 ? -10.173 7.655 -21.727 1.00 54.91 120 SER A C 1
ATOM 962 O O . SER A 1 120 ? -10.857 7.045 -22.553 1.00 54.91 120 SER A O 1
ATOM 964 N N . ARG A 1 121 ? -10.731 8.211 -20.639 1.00 57.00 121 ARG A N 1
ATOM 965 C CA . ARG A 1 121 ? -12.145 8.042 -20.263 1.00 57.00 121 ARG A CA 1
ATOM 966 C C . ARG A 1 121 ? -12.944 9.307 -20.585 1.00 57.00 121 ARG A C 1
ATOM 968 O O . ARG A 1 121 ? -12.799 10.325 -19.921 1.00 57.00 121 ARG A O 1
ATOM 975 N N . GLY A 1 122 ? -13.816 9.224 -21.593 1.00 52.84 122 GLY A N 1
ATOM 976 C CA . GLY A 1 122 ? -14.732 10.308 -21.966 1.00 52.84 122 GLY A CA 1
ATOM 977 C C . GLY A 1 122 ? -15.535 10.851 -20.772 1.00 52.84 122 GLY A C 1
ATOM 978 O O . GLY A 1 122 ? -16.057 10.089 -19.959 1.00 52.84 122 GLY A O 1
ATOM 979 N N . GLU A 1 123 ? -15.640 12.177 -20.699 1.00 48.91 123 GLU A N 1
ATOM 980 C CA . GLU A 1 123 ? -15.947 13.035 -19.536 1.00 48.91 123 GLU A CA 1
ATOM 981 C C . GLU A 1 123 ? -17.294 12.833 -18.799 1.00 48.91 123 GLU A C 1
ATOM 983 O O . GLU A 1 123 ? -17.645 13.619 -17.925 1.00 48.91 123 GLU A O 1
ATOM 988 N N . SER A 1 124 ? -18.107 11.820 -19.103 1.00 47.53 124 SER A N 1
ATOM 989 C CA . SER A 1 124 ? -19.518 11.832 -18.669 1.00 47.53 124 SER A CA 1
ATOM 990 C C . SER A 1 124 ? -19.809 11.304 -17.256 1.00 47.53 124 SER A C 1
ATOM 992 O O . SER A 1 124 ? -20.936 11.463 -16.786 1.00 47.53 124 SER A O 1
ATOM 994 N N . ARG A 1 125 ? -18.847 10.708 -16.538 1.00 52.94 125 ARG A N 1
ATOM 995 C CA . ARG A 1 125 ? -19.000 10.369 -15.109 1.00 52.94 125 ARG A CA 1
ATOM 996 C C . ARG A 1 125 ? -17.668 10.506 -14.387 1.00 52.94 125 ARG A C 1
ATOM 998 O O . ARG A 1 125 ? -16.691 9.882 -14.792 1.00 52.94 125 ARG A O 1
ATOM 1005 N N . LEU A 1 126 ? -17.655 11.274 -13.296 1.00 56.66 126 LEU A N 1
ATOM 1006 C CA . LEU A 1 126 ? -16.549 11.251 -12.341 1.00 56.66 126 LEU A CA 1
ATOM 1007 C C . LEU A 1 126 ? -16.329 9.790 -11.918 1.00 56.66 126 LEU A C 1
ATOM 1009 O O . LEU A 1 126 ? -17.306 9.144 -11.523 1.00 56.66 126 LEU A O 1
ATOM 1013 N N . PRO A 1 127 ? -15.110 9.236 -12.041 1.00 64.94 127 PRO A N 1
ATOM 1014 C CA . PRO A 1 127 ? -14.859 7.887 -11.567 1.00 64.94 127 PRO A CA 1
ATOM 1015 C C . PRO A 1 127 ? -15.157 7.840 -10.064 1.00 64.94 127 PRO A C 1
ATOM 1017 O O . PRO A 1 127 ? -14.766 8.730 -9.318 1.00 64.94 127 PRO A O 1
ATOM 1020 N N . GLU A 1 128 ? -15.909 6.846 -9.604 1.00 75.56 128 GLU A N 1
ATOM 1021 C CA . GLU A 1 128 ? -16.158 6.694 -8.172 1.00 75.56 128 GLU A CA 1
ATOM 1022 C C . GLU A 1 128 ? -14.860 6.224 -7.496 1.0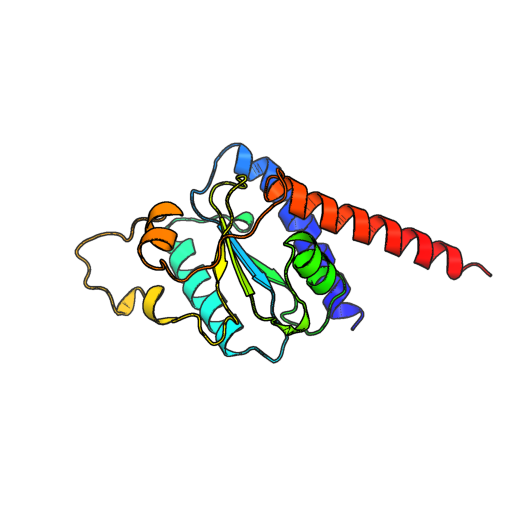0 75.56 128 GLU A C 1
ATOM 1024 O O . GLU A 1 128 ? -14.224 5.262 -7.932 1.00 75.56 128 GLU A O 1
ATOM 1029 N N . CYS A 1 129 ? -14.447 6.919 -6.434 1.00 81.69 129 CYS A N 1
ATOM 1030 C CA . CYS A 1 129 ? -13.297 6.522 -5.633 1.00 81.69 129 CYS A CA 1
ATOM 1031 C C . CYS A 1 129 ? -13.752 5.613 -4.494 1.00 81.69 129 CYS A C 1
ATOM 1033 O O . CYS A 1 129 ? -14.034 6.079 -3.393 1.00 81.69 129 CYS A O 1
ATOM 1035 N N . SER A 1 130 ? -13.883 4.313 -4.771 1.00 83.56 130 SER A N 1
ATOM 1036 C CA . SER A 1 130 ? -14.285 3.336 -3.757 1.00 83.56 130 SER A CA 1
ATOM 1037 C C . SER A 1 130 ? -13.574 1.996 -3.916 1.00 83.56 130 SER A C 1
ATOM 1039 O O . SER A 1 130 ? -13.402 1.476 -5.018 1.00 83.56 130 SER A O 1
ATOM 1041 N N . TYR A 1 131 ? -13.197 1.395 -2.787 1.00 82.38 131 TYR A N 1
ATOM 1042 C CA . TYR A 1 131 ? -12.627 0.045 -2.740 1.00 82.38 131 TYR A CA 1
ATOM 1043 C C . TYR A 1 131 ? -13.506 -0.996 -3.452 1.00 82.38 131 TYR A C 1
ATOM 1045 O O . TYR A 1 131 ? -13.007 -1.840 -4.200 1.00 82.38 131 TYR A O 1
ATOM 1053 N N . THR A 1 132 ? -14.827 -0.913 -3.272 1.00 80.00 132 THR A N 1
ATOM 1054 C CA . THR A 1 132 ? -15.790 -1.831 -3.894 1.00 80.00 132 THR A CA 1
ATOM 1055 C C . THR A 1 132 ? -15.767 -1.747 -5.417 1.00 80.00 132 THR A C 1
ATOM 1057 O O . THR A 1 132 ? -15.781 -2.786 -6.077 1.00 80.00 132 THR A O 1
ATOM 1060 N N . LEU A 1 133 ? -15.692 -0.543 -5.998 1.00 77.12 133 LEU A N 1
ATOM 1061 C CA . LEU A 1 133 ? -15.615 -0.396 -7.451 1.00 77.12 133 LEU A CA 1
ATOM 1062 C C . LEU A 1 133 ? -14.352 -1.069 -8.001 1.00 77.12 133 LEU A C 1
ATOM 1064 O O . LEU A 1 133 ? -14.433 -1.862 -8.940 1.00 77.12 133 LEU A O 1
ATOM 1068 N N . PHE A 1 134 ? -13.197 -0.772 -7.401 1.00 75.81 134 PHE A N 1
ATOM 1069 C CA . PHE A 1 134 ? -11.910 -1.305 -7.850 1.00 75.81 134 PHE A CA 1
ATOM 1070 C C . PHE A 1 134 ? -11.861 -2.828 -7.773 1.00 75.81 134 PHE A C 1
ATOM 1072 O O . PHE A 1 134 ? -11.442 -3.476 -8.728 1.00 75.81 134 PHE A O 1
ATOM 1079 N N . THR A 1 135 ? -12.343 -3.405 -6.676 1.00 75.06 135 THR A N 1
ATOM 1080 C CA . THR A 1 135 ? -12.380 -4.863 -6.504 1.00 75.06 135 THR A CA 1
ATOM 1081 C C . THR A 1 135 ? -13.396 -5.547 -7.416 1.00 75.06 135 THR A C 1
ATOM 1083 O O . THR A 1 135 ? -13.117 -6.623 -7.937 1.00 75.06 135 THR A O 1
ATOM 1086 N N . THR A 1 136 ? -14.537 -4.910 -7.694 1.00 74.81 136 THR A N 1
ATOM 1087 C CA . THR A 1 136 ? -15.553 -5.450 -8.617 1.00 74.81 136 THR A CA 1
ATOM 1088 C C . THR A 1 136 ? -15.055 -5.476 -10.060 1.00 74.81 136 THR A C 1
ATOM 1090 O O . THR A 1 136 ? -15.297 -6.440 -10.784 1.00 74.81 136 THR A O 1
ATOM 1093 N N . LEU A 1 137 ? -14.345 -4.429 -10.489 1.00 69.06 137 LEU A N 1
ATOM 1094 C CA . LEU A 1 137 ? -13.790 -4.347 -11.842 1.00 69.06 137 LEU A CA 1
ATOM 1095 C C . LEU A 1 137 ? -12.567 -5.251 -12.042 1.00 69.06 137 LEU A C 1
ATOM 1097 O O . LEU A 1 137 ? -12.181 -5.507 -13.180 1.00 69.06 137 LEU A O 1
ATOM 1101 N N . ASN A 1 138 ? -12.002 -5.781 -10.956 1.00 69.38 138 ASN A N 1
ATOM 1102 C CA . ASN A 1 138 ? -10.815 -6.622 -10.985 1.00 69.38 138 ASN A CA 1
ATOM 1103 C C . ASN A 1 138 ? -11.013 -7.929 -10.194 1.00 69.38 138 ASN A C 1
ATOM 1105 O O . ASN A 1 138 ? -10.313 -8.184 -9.212 1.00 69.38 138 ASN A O 1
ATOM 1109 N N . PRO A 1 139 ? -11.913 -8.822 -10.642 1.00 64.50 139 PRO A N 1
ATOM 1110 C CA . PRO A 1 139 ? -12.264 -10.043 -9.911 1.00 64.50 139 PRO A CA 1
ATOM 1111 C C . PRO A 1 139 ? -11.118 -11.062 -9.805 1.00 64.50 139 PRO A C 1
ATOM 1113 O O . PRO A 1 139 ? -11.254 -12.074 -9.126 1.00 64.50 139 PRO A O 1
ATOM 1116 N N . ARG A 1 140 ? -10.000 -10.830 -10.505 1.00 68.31 140 ARG A N 1
ATOM 1117 C CA . ARG A 1 140 ? -8.797 -11.669 -10.454 1.00 68.31 140 ARG A CA 1
ATOM 1118 C C . ARG A 1 140 ? -7.825 -11.277 -9.336 1.00 68.31 140 ARG A C 1
ATOM 1120 O O . ARG A 1 140 ? -6.799 -11.929 -9.186 1.00 68.31 140 ARG A O 1
ATOM 1127 N N . TRP A 1 141 ? -8.098 -10.205 -8.593 1.00 76.06 141 TRP A N 1
ATOM 1128 C CA . TRP A 1 141 ? -7.245 -9.802 -7.478 1.00 76.06 141 TRP A CA 1
ATOM 1129 C C . TRP A 1 141 ? -7.395 -10.759 -6.301 1.00 76.06 141 TRP A C 1
ATOM 1131 O O . TRP A 1 141 ? -8.505 -11.151 -5.937 1.00 76.06 141 TRP A O 1
ATOM 1141 N N . ASN A 1 142 ? -6.265 -11.134 -5.707 1.00 77.75 142 ASN A N 1
ATOM 1142 C CA . ASN A 1 142 ? -6.242 -12.101 -4.623 1.00 77.75 142 ASN A CA 1
ATOM 1143 C C . ASN A 1 142 ? -6.581 -11.390 -3.316 1.00 77.75 142 ASN A C 1
ATOM 1145 O O . ASN A 1 142 ? -5.911 -10.432 -2.924 1.00 77.75 142 ASN A O 1
ATOM 1149 N N . GLN A 1 143 ? -7.611 -11.864 -2.622 1.00 80.06 143 GLN A N 1
ATOM 1150 C CA . GLN A 1 143 ? -7.864 -11.421 -1.259 1.00 80.06 143 GLN A CA 1
ATOM 1151 C C . GLN A 1 143 ? -6.675 -11.810 -0.376 1.00 80.06 143 GLN A C 1
ATOM 1153 O O . GLN A 1 143 ? -6.203 -12.944 -0.432 1.00 80.06 143 GLN A O 1
ATOM 1158 N N . ILE A 1 144 ? -6.193 -10.865 0.429 1.00 83.00 144 ILE A N 1
ATOM 1159 C CA . ILE A 1 144 ? -5.155 -11.138 1.420 1.00 83.00 144 ILE A CA 1
ATOM 1160 C C . ILE A 1 144 ? -5.846 -11.476 2.733 1.00 83.00 144 ILE A C 1
ATOM 1162 O O . ILE A 1 144 ? -6.689 -10.717 3.219 1.00 83.00 144 ILE A O 1
ATOM 1166 N N . GLU A 1 145 ? -5.468 -12.597 3.334 1.00 77.88 145 GLU A N 1
ATOM 1167 C CA . GLU A 1 145 ? -5.894 -12.928 4.685 1.00 77.88 145 GLU A CA 1
ATOM 1168 C C . GLU A 1 145 ? -5.054 -12.151 5.700 1.00 77.88 145 GLU A C 1
ATOM 1170 O O . GLU A 1 145 ? -3.879 -12.435 5.922 1.00 77.88 145 GLU A O 1
ATOM 1175 N N . LEU A 1 146 ? -5.672 -11.172 6.362 1.00 84.00 146 LEU A N 1
ATOM 1176 C CA . LEU A 1 146 ? -5.021 -10.400 7.425 1.00 84.00 146 LEU A CA 1
ATOM 1177 C C . LEU A 1 146 ? -5.089 -11.102 8.794 1.00 84.00 146 LEU A C 1
ATOM 1179 O O . LEU A 1 146 ? -4.781 -10.495 9.815 1.00 84.00 146 LEU A O 1
ATOM 1183 N N . ASN A 1 147 ? -5.503 -12.376 8.849 1.00 84.38 147 ASN A N 1
ATOM 1184 C CA . ASN A 1 147 ? -5.573 -13.185 10.075 1.00 84.38 147 ASN A CA 1
ATOM 1185 C C . ASN A 1 147 ? -6.327 -12.499 11.235 1.00 84.38 147 ASN A C 1
ATOM 1187 O O . ASN A 1 147 ? -5.878 -12.511 12.381 1.00 84.38 147 ASN A O 1
ATOM 1191 N N . GLY A 1 148 ? -7.463 -11.860 10.931 1.00 82.38 148 GLY A N 1
ATOM 1192 C CA . GLY A 1 148 ? -8.281 -11.137 11.913 1.00 82.38 148 GLY A CA 1
ATOM 1193 C C . GLY A 1 148 ? -7.740 -9.761 12.320 1.00 82.38 148 GLY A C 1
ATOM 1194 O O . GLY A 1 148 ? -8.258 -9.163 13.261 1.00 82.38 148 GLY A O 1
ATOM 1195 N N . LYS A 1 149 ? -6.709 -9.253 11.635 1.00 86.62 149 LYS A N 1
ATOM 1196 C CA . LYS A 1 149 ? -6.142 -7.917 11.852 1.00 86.62 149 LYS A CA 1
ATOM 1197 C C . LYS A 1 149 ? -6.697 -6.907 10.855 1.00 86.62 149 LYS A C 1
ATOM 1199 O O . LYS A 1 149 ? -7.024 -7.240 9.719 1.00 86.62 149 LYS A O 1
ATOM 1204 N N . THR A 1 150 ? -6.736 -5.647 11.271 1.00 89.56 150 THR A N 1
ATOM 1205 C CA . THR A 1 150 ? -6.907 -4.522 10.345 1.00 89.56 150 THR A CA 1
ATOM 1206 C C . THR A 1 150 ? -5.593 -4.206 9.636 1.00 89.56 150 THR A C 1
ATOM 1208 O O . THR A 1 150 ? -4.515 -4.515 10.156 1.00 89.56 150 THR A O 1
ATOM 1211 N N . VAL A 1 151 ? -5.647 -3.520 8.492 1.00 88.19 151 VAL A N 1
ATOM 1212 C CA . VAL A 1 151 ? -4.428 -3.014 7.833 1.00 88.19 151 VAL A CA 1
ATOM 1213 C C . VAL A 1 151 ? -3.623 -2.099 8.766 1.00 88.19 151 VAL A C 1
ATOM 1215 O O . VAL A 1 151 ? -2.398 -2.185 8.790 1.00 88.19 151 VAL A O 1
ATOM 1218 N N . ALA A 1 152 ? -4.283 -1.292 9.605 1.00 88.38 152 ALA A N 1
ATOM 1219 C CA . ALA A 1 152 ? -3.596 -0.482 10.614 1.00 88.38 152 ALA A CA 1
ATOM 1220 C C . ALA A 1 152 ? -2.796 -1.341 11.613 1.00 88.38 152 ALA A C 1
ATOM 1222 O O . ALA A 1 152 ? -1.660 -1.003 11.943 1.00 88.38 152 ALA A O 1
ATOM 1223 N N . ASN A 1 153 ? -3.342 -2.480 12.060 1.00 89.38 153 ASN A N 1
ATOM 1224 C CA . ASN A 1 153 ? -2.608 -3.396 12.940 1.00 89.38 153 ASN A CA 1
ATOM 1225 C C . ASN A 1 153 ? -1.417 -4.047 12.228 1.00 89.38 153 ASN A C 1
ATOM 1227 O O . ASN A 1 153 ? -0.342 -4.126 12.813 1.00 89.38 153 ASN A O 1
ATOM 1231 N N . VAL A 1 154 ? -1.583 -4.456 10.966 1.00 89.19 154 VAL A N 1
ATOM 1232 C CA . VAL A 1 154 ? -0.495 -5.033 10.154 1.00 89.19 154 VAL A CA 1
ATOM 1233 C C . VAL A 1 154 ? 0.667 -4.046 10.000 1.00 89.19 154 VAL A C 1
ATOM 1235 O O . VAL A 1 154 ? 1.831 -4.430 10.113 1.00 89.19 154 VAL A O 1
ATOM 1238 N N . ILE A 1 155 ? 0.362 -2.762 9.794 1.00 89.00 155 ILE A N 1
ATOM 1239 C CA . ILE A 1 155 ? 1.365 -1.693 9.697 1.00 89.00 155 ILE A CA 1
ATOM 1240 C C . ILE A 1 155 ? 2.087 -1.495 11.035 1.00 89.00 155 ILE A C 1
ATOM 1242 O O . ILE A 1 155 ? 3.315 -1.420 11.057 1.00 89.00 155 ILE A O 1
ATOM 1246 N N . SER A 1 156 ? 1.351 -1.452 12.149 1.00 88.31 156 SER A N 1
ATOM 1247 C CA . SER A 1 156 ? 1.948 -1.334 13.486 1.00 88.31 156 SER A CA 1
ATOM 1248 C C . SER A 1 156 ? 2.876 -2.509 13.814 1.00 88.31 156 SER A C 1
ATOM 1250 O O . SER A 1 156 ? 3.991 -2.285 14.283 1.00 88.31 156 SER A O 1
ATOM 1252 N N . ASP A 1 157 ? 2.492 -3.741 13.469 1.00 86.81 157 ASP A N 1
ATOM 1253 C CA . ASP A 1 157 ? 3.337 -4.925 13.677 1.00 86.81 157 ASP A CA 1
ATOM 1254 C C . ASP A 1 157 ? 4.664 -4.842 12.899 1.00 86.81 157 ASP A C 1
ATOM 1256 O O . ASP A 1 157 ? 5.724 -5.221 13.408 1.00 86.81 157 ASP A O 1
ATOM 1260 N N . ALA A 1 158 ? 4.628 -4.327 11.663 1.00 86.62 158 ALA A N 1
ATOM 1261 C CA . ALA A 1 158 ? 5.829 -4.141 10.845 1.00 86.62 158 ALA A CA 1
ATOM 1262 C C . ALA A 1 158 ? 6.798 -3.110 11.458 1.00 86.62 158 ALA A C 1
ATOM 1264 O O . ALA A 1 158 ? 8.021 -3.231 11.312 1.00 86.62 158 ALA A O 1
ATOM 1265 N N . ILE A 1 159 ? 6.270 -2.114 12.173 1.00 85.75 159 ILE A N 1
ATOM 1266 C CA . ILE A 1 159 ? 7.057 -1.089 12.870 1.00 85.75 159 ILE A CA 1
ATOM 1267 C C . ILE A 1 159 ? 7.691 -1.658 14.135 1.00 85.75 159 ILE A C 1
ATOM 1269 O O . ILE A 1 159 ? 8.899 -1.495 14.329 1.00 85.75 159 ILE A O 1
ATOM 1273 N N . ASP A 1 160 ? 6.921 -2.370 14.957 1.00 81.81 160 ASP A N 1
ATOM 1274 C CA . ASP A 1 160 ? 7.419 -2.971 16.199 1.00 81.81 160 ASP A CA 1
ATOM 1275 C C . ASP A 1 160 ? 8.561 -3.956 15.921 1.00 81.81 160 ASP A C 1
ATOM 1277 O O . ASP A 1 160 ? 9.597 -3.936 16.594 1.00 81.81 160 ASP A O 1
ATOM 1281 N N . PHE A 1 161 ? 8.439 -4.745 14.851 1.00 72.88 161 PHE A N 1
ATOM 1282 C CA . PHE A 1 161 ? 9.495 -5.656 14.415 1.00 72.88 161 PHE A CA 1
ATOM 1283 C C . PHE A 1 161 ? 10.793 -4.924 14.017 1.00 72.88 161 PHE A C 1
ATOM 1285 O O . PHE A 1 161 ? 11.895 -5.376 14.355 1.00 72.88 161 PHE A O 1
ATOM 1292 N N . ASN A 1 162 ? 10.685 -3.762 13.363 1.00 67.50 162 ASN A N 1
ATOM 1293 C CA . ASN A 1 162 ? 11.835 -2.909 13.039 1.00 67.50 162 ASN A CA 1
ATOM 1294 C C . ASN A 1 162 ? 12.445 -2.253 14.289 1.00 67.50 162 ASN A C 1
ATOM 1296 O O . ASN A 1 162 ? 13.673 -2.188 14.422 1.00 67.50 162 ASN A O 1
ATOM 1300 N N . GLY A 1 163 ? 11.611 -1.816 15.236 1.00 62.38 163 GLY A N 1
ATOM 1301 C CA . GLY A 1 163 ? 12.044 -1.251 16.515 1.00 62.38 163 GLY A CA 1
ATOM 1302 C C . GLY A 1 163 ? 12.854 -2.242 17.355 1.00 62.38 163 GLY A C 1
ATOM 1303 O O . GLY A 1 163 ? 13.913 -1.889 17.883 1.00 62.38 163 GLY A O 1
ATOM 1304 N N . SER A 1 164 ? 12.415 -3.501 17.425 1.00 61.16 164 SER A N 1
ATOM 1305 C CA . SER A 1 164 ? 13.134 -4.572 18.129 1.00 61.16 164 SER A CA 1
ATOM 1306 C C . SER A 1 164 ? 14.473 -4.925 17.471 1.00 61.16 164 SER A C 1
ATOM 1308 O O . SER A 1 164 ? 15.467 -5.108 18.174 1.00 61.16 164 SER A O 1
ATOM 1310 N N . LYS A 1 165 ? 14.551 -4.977 16.133 1.00 59.56 165 LYS A N 1
ATOM 1311 C CA . LYS A 1 165 ? 15.817 -5.255 15.425 1.00 59.56 165 LYS A CA 1
ATOM 1312 C C . LYS A 1 165 ? 16.858 -4.150 15.607 1.00 59.56 165 LYS A C 1
ATOM 1314 O O . LYS A 1 165 ? 18.039 -4.457 15.764 1.00 59.56 165 LYS A O 1
ATOM 1319 N N . ASN A 1 166 ? 16.442 -2.883 15.602 1.00 55.88 166 ASN A N 1
ATOM 1320 C CA . ASN A 1 166 ? 17.372 -1.763 15.759 1.00 55.88 166 ASN A CA 1
ATOM 1321 C C . ASN A 1 166 ? 17.961 -1.680 17.174 1.00 55.88 166 ASN A C 1
ATOM 1323 O O . ASN A 1 166 ? 19.161 -1.442 17.291 1.00 55.88 166 ASN A O 1
ATOM 1327 N N . LYS A 1 167 ? 17.179 -1.976 18.227 1.00 56.31 167 LYS A N 1
ATOM 1328 C CA . LYS A 1 167 ? 17.701 -2.075 19.607 1.00 56.31 167 LYS A CA 1
ATOM 1329 C C . LYS A 1 167 ? 18.789 -3.146 19.739 1.00 56.31 167 LYS A C 1
ATOM 1331 O O . LYS A 1 167 ? 19.875 -2.865 20.240 1.00 56.31 167 LYS A O 1
ATOM 1336 N N . ASN A 1 168 ? 18.552 -4.325 19.164 1.00 50.97 168 ASN A N 1
ATOM 1337 C CA . ASN A 1 168 ? 19.523 -5.423 19.180 1.00 50.97 168 ASN A CA 1
ATOM 1338 C C . ASN A 1 168 ? 20.799 -5.112 18.371 1.00 50.97 168 ASN A C 1
ATOM 1340 O O . ASN A 1 168 ? 21.850 -5.705 18.609 1.00 50.97 168 ASN A O 1
ATOM 1344 N N . LYS A 1 169 ? 20.732 -4.197 17.395 1.00 50.72 169 LYS A N 1
ATOM 1345 C CA . LYS A 1 169 ? 21.894 -3.782 16.594 1.00 50.72 169 LYS A CA 1
ATOM 1346 C C . LYS A 1 169 ? 22.712 -2.680 17.275 1.00 50.72 169 LYS A C 1
ATOM 1348 O O . LYS A 1 169 ? 23.929 -2.673 17.126 1.00 50.72 169 LYS A O 1
ATOM 1353 N N . SER A 1 170 ? 22.072 -1.788 18.038 1.00 50.00 170 SER A N 1
ATOM 1354 C CA . SER A 1 170 ? 22.766 -0.777 18.850 1.00 50.00 170 SER A CA 1
ATOM 1355 C C . SER A 1 170 ? 23.476 -1.365 20.071 1.00 50.00 170 SER A C 1
ATOM 1357 O O . SER A 1 170 ? 24.517 -0.848 20.460 1.00 50.00 170 SER A O 1
ATOM 1359 N N . GLU A 1 171 ? 22.969 -2.458 20.646 1.00 49.22 171 GLU A N 1
ATOM 1360 C CA . GLU A 1 171 ? 23.606 -3.122 21.797 1.00 49.22 171 GLU A CA 1
ATOM 1361 C C . GLU A 1 171 ? 24.827 -3.969 21.395 1.00 49.22 171 GLU A C 1
ATOM 1363 O O . GLU A 1 171 ? 25.783 -4.073 22.155 1.00 49.22 171 GLU A O 1
ATOM 1368 N N . ASN A 1 172 ? 24.864 -4.490 20.164 1.00 48.56 172 ASN A N 1
ATOM 1369 C CA . ASN A 1 172 ? 25.983 -5.296 19.655 1.00 48.56 172 ASN A CA 1
ATOM 1370 C C . ASN A 1 172 ? 27.166 -4.482 19.095 1.00 48.56 172 ASN A C 1
ATOM 1372 O O . ASN A 1 172 ? 28.126 -5.074 18.608 1.00 48.56 172 ASN A O 1
ATOM 1376 N N . HIS A 1 173 ? 27.111 -3.146 19.136 1.00 42.75 173 HIS A N 1
ATOM 1377 C CA . HIS A 1 173 ? 28.223 -2.276 18.724 1.00 42.75 173 HIS A CA 1
ATOM 1378 C C . HIS A 1 173 ? 28.975 -1.642 19.908 1.00 42.75 173 HIS A C 1
ATOM 1380 O O . HIS A 1 173 ? 29.863 -0.817 19.696 1.00 42.75 173 HIS A O 1
ATOM 1386 N N . VAL A 1 174 ? 28.633 -2.040 21.139 1.00 43.69 174 VAL A N 1
ATOM 1387 C CA . VAL A 1 174 ? 29.315 -1.651 22.380 1.00 43.69 174 VAL A CA 1
ATOM 1388 C C . VAL A 1 174 ? 30.022 -2.874 22.970 1.00 43.69 174 VAL A C 1
ATOM 1390 O O . VAL A 1 174 ? 29.690 -3.298 24.068 1.00 43.69 174 VAL A O 1
ATOM 1393 N N . LEU A 1 175 ? 30.962 -3.469 22.232 1.00 37.31 175 LEU A N 1
ATOM 1394 C CA . LEU A 1 175 ? 31.990 -4.380 22.756 1.00 37.31 175 LEU A CA 1
ATOM 1395 C C . LEU A 1 175 ? 33.246 -4.296 21.884 1.00 37.31 175 LEU A C 1
ATOM 1397 O O . LEU A 1 175 ? 33.099 -4.350 20.642 1.00 37.31 175 LEU A O 1
#

Foldseek 3Di:
DVVLQVVQLVVLVVLLVVLVVCLVVPDAKAKEWLAALPLVLSVLLLVLVVVLVVVVVDDPNRYYYGNNHGDYLLSVLLCVLLVHDPVQDGWMKMDTSQAQKIWIDGHSVPVPSVVSPPVPDPDDDSPDRHPVVVCVVCVVTHIGRNVPDGNSVSSVSSSVVVVVVVVVVVVVVPD

Radius of gyration: 16.55 Å; chains: 1; bounding box: 52×29×45 Å

Secondary structure (DSSP, 8-state):
-HHHHHHHHHHHHHHHHHHHHHTTS--S-EEEEE--TT-HHHHHHHHHHHHHHHTTT--GGGEEEE-TTS--HHHHHHHHHTT--GGG--EEEEESTT-S-EEEEEEGGG--GGGG-GGGS-TTSPPP--HHHHHHH-TTSEEE--TT--HHHHHHHHHHHHHHHHHHHHHTT--

pLDDT: mean 79.97, std 14.09, range [37.31, 95.44]

Sequence (175 aa):
MVEANIHDLDKLLKWQKEIDTELKQPFPLHSIFLVTDLNAQAHEAFRLFRNWLAYFNAPFSSLVIFGQHGASQVLADLVKAFGLNILDVPYMILFGTYCDRAVACYSANDVDASYFDLSSRGESRLPECSYTLFTTLNPRWNQIELNGKTVANVISDAIDFNGSKNKNKSENHVL